Protein AF-A0A9X3ND33-F1 (afdb_monomer_lite)

Sequence (139 aa):
MLARILVAVLALAGAGFLVVQERGARAADRITGAALADPNPQRLADAQADLATATKWNPDTTPALDLAIAEARAGRFEQAGARIVTVTEQEPENARAFQLLCSVAKRYDSDLAATACARVRVLAPPVGSLKRSSGRSTK

Secondary structure (DSSP, 8-state):
-HHHHHHHHHHHHHHHHHHHHHHHHHHHHHHHHHHHSPP-HHHHHHHHHHHHHHHTT----HHHHHHHHHHHHTT-HHHHHHHHHHHHHH-TT-HHHHHHHHHHHTTT-HHHHHHHHHHHHHHS--TT-S---S-----

pLDDT: mean 90.87, std 12.57, range [49.22, 98.56]

Organism: NCBI:txid1404360

InterPro domains:
  IPR011990 Tetratricopeptide-like helical domain superfamily [SSF48452] (32-109)

Structure (mmCIF, N/CA/C/O backbone):
data_AF-A0A9X3ND33-F1
#
_entry.id   AF-A0A9X3ND33-F1
#
loop_
_atom_site.group_PDB
_atom_site.id
_atom_site.type_symbol
_atom_site.label_atom_id
_atom_site.label_alt_id
_atom_site.label_comp_id
_atom_site.label_asym_id
_atom_site.label_entity_id
_atom_site.label_seq_id
_atom_site.pdbx_PDB_ins_code
_atom_site.Cartn_x
_atom_site.Cartn_y
_atom_site.Cartn_z
_atom_site.occupancy
_atom_site.B_iso_or_equiv
_atom_site.auth_seq_id
_atom_site.auth_comp_id
_atom_site.auth_asym_id
_atom_site.auth_atom_id
_atom_site.pdbx_PDB_model_num
ATOM 1 N N . MET A 1 1 ? 23.099 -9.688 -42.159 1.00 75.62 1 MET A N 1
ATOM 2 C CA . MET A 1 1 ? 22.853 -8.371 -41.522 1.00 75.62 1 MET A CA 1
ATOM 3 C C . MET A 1 1 ? 21.575 -8.335 -40.690 1.00 75.62 1 MET A C 1
ATOM 5 O O . MET A 1 1 ? 21.648 -7.859 -39.567 1.00 75.62 1 MET A O 1
ATOM 9 N N . LEU A 1 2 ? 20.453 -8.880 -41.179 1.00 87.25 2 LEU A N 1
ATOM 10 C CA . LEU A 1 2 ? 19.153 -8.857 -40.487 1.00 87.25 2 LEU A CA 1
ATOM 11 C C . LEU A 1 2 ? 19.206 -9.342 -39.022 1.00 87.25 2 LEU A C 1
ATOM 13 O O . LEU A 1 2 ? 18.707 -8.666 -38.132 1.00 87.25 2 LEU A O 1
ATOM 17 N N . ALA A 1 3 ? 19.898 -10.456 -38.760 1.00 88.50 3 ALA A N 1
ATOM 18 C CA . ALA A 1 3 ? 20.054 -11.000 -37.408 1.00 88.50 3 ALA A CA 1
ATOM 19 C C . ALA A 1 3 ? 20.766 -10.036 -36.439 1.00 88.50 3 ALA A C 1
ATOM 21 O O . ALA A 1 3 ? 20.389 -9.944 -35.278 1.00 88.50 3 ALA A O 1
ATOM 22 N N . ARG A 1 4 ? 21.761 -9.270 -36.910 1.00 89.44 4 ARG A N 1
ATOM 23 C CA . ARG A 1 4 ? 22.480 -8.294 -36.070 1.00 89.44 4 ARG A CA 1
ATOM 24 C C . ARG A 1 4 ? 21.597 -7.098 -35.716 1.00 89.44 4 ARG A C 1
ATOM 26 O O . ARG A 1 4 ? 21.646 -6.628 -34.587 1.00 89.44 4 ARG A O 1
ATOM 33 N N . ILE A 1 5 ? 20.778 -6.643 -36.665 1.00 93.12 5 ILE A N 1
ATOM 34 C CA . ILE A 1 5 ? 19.802 -5.568 -36.440 1.00 93.12 5 ILE A CA 1
ATOM 35 C C . ILE A 1 5 ? 18.746 -6.027 -35.428 1.00 93.12 5 ILE A C 1
ATOM 37 O O . ILE A 1 5 ? 18.466 -5.310 -34.476 1.00 93.12 5 ILE A O 1
ATOM 41 N N . LEU A 1 6 ? 18.228 -7.250 -35.578 1.00 94.06 6 LEU A N 1
ATOM 42 C CA . LEU A 1 6 ? 17.289 -7.853 -34.626 1.00 94.06 6 LEU A CA 1
ATOM 43 C C . LEU A 1 6 ? 17.864 -7.925 -33.208 1.00 94.06 6 LEU A C 1
ATOM 45 O O . LEU A 1 6 ? 17.206 -7.505 -32.261 1.00 94.06 6 LEU A O 1
ATOM 49 N N . VAL A 1 7 ? 19.107 -8.392 -33.066 1.00 94.00 7 VAL A N 1
ATOM 50 C CA . VAL A 1 7 ? 19.792 -8.435 -31.765 1.00 94.00 7 VAL A CA 1
ATOM 51 C C . VAL A 1 7 ? 19.945 -7.033 -31.171 1.00 94.00 7 VAL A C 1
ATOM 53 O O . VAL A 1 7 ? 19.669 -6.847 -29.990 1.00 94.00 7 VAL A O 1
ATOM 56 N N . ALA A 1 8 ? 20.325 -6.034 -31.973 1.00 93.50 8 ALA A N 1
ATOM 57 C CA . ALA A 1 8 ? 20.463 -4.657 -31.498 1.00 93.50 8 ALA A CA 1
ATOM 58 C C . ALA A 1 8 ? 19.124 -4.064 -31.021 1.00 93.50 8 ALA A C 1
ATOM 60 O O . ALA A 1 8 ? 19.069 -3.438 -29.964 1.00 93.50 8 ALA A O 1
ATOM 61 N N . VAL A 1 9 ? 18.035 -4.300 -31.757 1.00 94.88 9 VAL A N 1
ATOM 62 C CA . VAL A 1 9 ? 16.691 -3.838 -31.374 1.00 94.88 9 VAL A CA 1
ATOM 63 C C . VAL A 1 9 ? 16.229 -4.505 -30.078 1.00 94.88 9 VAL A C 1
ATOM 65 O O . VAL A 1 9 ? 15.750 -3.817 -29.180 1.00 94.88 9 VAL A O 1
ATOM 68 N N . LEU A 1 10 ? 16.418 -5.821 -29.942 1.00 94.81 10 LEU A N 1
ATOM 69 C CA . LEU A 1 10 ? 16.069 -6.545 -28.717 1.00 94.81 10 LEU A CA 1
ATOM 70 C C . LEU A 1 10 ? 16.889 -6.070 -27.514 1.00 94.81 10 LEU A C 1
ATOM 72 O O . LEU A 1 10 ? 16.337 -5.915 -26.427 1.00 94.81 10 LEU A O 1
ATOM 76 N N . ALA A 1 11 ? 18.179 -5.784 -27.703 1.00 93.75 11 ALA A N 1
ATOM 77 C CA . ALA A 1 11 ? 19.031 -5.252 -26.643 1.00 93.75 11 ALA A CA 1
ATOM 78 C C . ALA A 1 11 ? 18.558 -3.868 -26.167 1.00 93.75 11 ALA A C 1
ATOM 80 O O . ALA A 1 11 ? 18.461 -3.635 -24.963 1.00 93.75 11 ALA A O 1
ATOM 81 N N . LEU A 1 12 ? 18.205 -2.967 -27.091 1.00 93.81 12 LEU A N 1
ATOM 82 C CA . LEU A 1 12 ? 17.667 -1.646 -26.749 1.00 93.81 12 LEU A CA 1
ATOM 83 C C . LEU A 1 12 ? 16.301 -1.741 -26.061 1.00 93.81 12 LEU A C 1
ATOM 85 O O . LEU A 1 12 ? 16.065 -1.044 -25.075 1.00 93.81 12 LEU A O 1
ATOM 89 N N . ALA A 1 13 ? 15.421 -2.624 -26.538 1.00 92.62 13 ALA A N 1
ATOM 90 C CA . ALA A 1 13 ? 14.132 -2.876 -25.902 1.00 92.62 13 ALA A CA 1
ATOM 91 C C . ALA A 1 13 ? 14.308 -3.427 -24.477 1.00 92.62 13 ALA A C 1
ATOM 93 O O . ALA A 1 13 ? 13.666 -2.943 -23.546 1.00 92.62 13 ALA A O 1
ATOM 94 N N . GLY A 1 14 ? 15.228 -4.379 -24.289 1.00 91.88 14 GLY A N 1
ATOM 95 C CA . GLY A 1 14 ? 15.577 -4.927 -22.979 1.00 91.88 14 GLY A CA 1
ATOM 96 C C . GLY A 1 14 ? 16.144 -3.870 -22.030 1.00 91.88 14 GLY A C 1
ATOM 97 O O . GLY A 1 14 ? 15.704 -3.774 -20.887 1.00 91.88 14 GLY A O 1
ATOM 98 N N . ALA A 1 15 ? 17.055 -3.017 -22.506 1.00 91.75 15 ALA A N 1
ATOM 99 C CA . ALA A 1 15 ? 17.587 -1.909 -21.716 1.00 91.75 15 ALA A CA 1
ATOM 100 C C . ALA A 1 15 ? 16.485 -0.914 -21.315 1.00 91.75 15 ALA A C 1
ATOM 102 O O . ALA A 1 15 ? 16.388 -0.538 -20.149 1.00 91.75 15 ALA A O 1
ATOM 103 N N . GLY A 1 16 ? 15.608 -0.536 -22.252 1.00 90.25 16 GLY A N 1
ATOM 104 C CA . GLY A 1 16 ? 14.464 0.333 -21.970 1.00 90.25 16 GLY A CA 1
ATOM 105 C C . GLY A 1 16 ? 13.517 -0.262 -20.925 1.00 90.25 16 GLY A C 1
ATOM 106 O O . GLY A 1 16 ? 13.091 0.438 -20.006 1.00 90.25 16 GLY A O 1
ATOM 107 N N . PHE A 1 17 ? 13.244 -1.565 -21.014 1.00 89.12 17 PHE A N 1
ATOM 108 C CA . PHE A 1 17 ? 12.440 -2.286 -20.030 1.00 89.12 17 PHE A CA 1
ATOM 109 C C . PHE A 1 17 ? 13.082 -2.278 -18.634 1.00 89.12 17 PHE A C 1
ATOM 111 O O . PHE A 1 17 ? 12.398 -1.999 -17.650 1.00 89.12 17 PHE A O 1
ATOM 118 N N . LEU A 1 18 ? 14.397 -2.502 -18.541 1.00 89.38 18 LEU A N 1
ATOM 119 C CA . LEU A 1 18 ? 15.126 -2.464 -17.268 1.00 89.38 18 LEU A CA 1
ATOM 120 C C . LEU A 1 18 ? 15.081 -1.082 -16.607 1.00 89.38 18 LEU A C 1
ATOM 122 O O . LEU A 1 18 ? 14.865 -1.000 -15.402 1.00 89.38 18 LEU A O 1
ATOM 126 N N . VAL A 1 19 ? 15.203 0.004 -17.377 1.00 90.94 19 VAL A N 1
ATOM 127 C CA . VAL A 1 19 ? 15.076 1.367 -16.827 1.00 90.94 19 VAL A CA 1
ATOM 128 C C . VAL A 1 19 ? 13.685 1.600 -16.231 1.00 90.94 19 VAL A C 1
ATOM 130 O O . VAL A 1 19 ? 13.548 2.243 -15.189 1.00 90.94 19 VAL A O 1
ATOM 133 N N . VAL A 1 20 ? 12.634 1.087 -16.872 1.00 89.00 20 VAL A N 1
ATOM 134 C CA . VAL A 1 20 ? 11.263 1.206 -16.357 1.00 89.00 20 VAL A CA 1
ATOM 135 C C . VAL A 1 20 ? 11.084 0.394 -15.072 1.00 89.00 20 VAL A C 1
ATOM 137 O O . VAL A 1 20 ? 10.538 0.923 -14.105 1.00 89.00 20 VAL A O 1
ATOM 140 N N . GLN A 1 21 ? 11.588 -0.842 -15.036 1.00 90.19 21 GLN A N 1
ATOM 141 C CA . GLN A 1 21 ? 11.576 -1.703 -13.847 1.00 90.19 21 GLN A CA 1
ATOM 142 C C . GLN A 1 21 ? 12.310 -1.053 -12.668 1.00 90.19 21 GLN A C 1
ATOM 144 O O . GLN A 1 21 ? 11.777 -0.980 -11.566 1.00 90.19 21 GLN A O 1
ATOM 149 N N . GLU A 1 22 ? 13.502 -0.504 -12.905 1.00 92.25 22 GLU A N 1
ATOM 150 C CA . GLU A 1 22 ? 14.297 0.170 -11.876 1.00 92.25 22 GLU A CA 1
ATOM 151 C C . GLU A 1 22 ? 13.572 1.401 -11.311 1.00 92.25 22 GLU A C 1
ATOM 153 O O . GLU A 1 22 ? 13.587 1.646 -10.103 1.00 92.25 22 GLU A O 1
ATOM 158 N N . ARG A 1 23 ? 12.895 2.177 -12.167 1.00 91.50 23 ARG A N 1
ATOM 159 C CA . ARG A 1 23 ? 12.066 3.305 -11.718 1.00 91.50 23 ARG A CA 1
ATOM 160 C C . ARG A 1 23 ? 10.881 2.845 -10.876 1.00 91.50 23 ARG A C 1
ATOM 162 O O . ARG A 1 23 ? 10.606 3.484 -9.863 1.00 91.50 23 ARG A O 1
ATOM 169 N N . GLY A 1 24 ? 10.216 1.762 -11.275 1.00 92.50 24 GLY A N 1
ATOM 170 C CA . GLY A 1 24 ? 9.128 1.149 -10.511 1.00 92.50 24 GLY A CA 1
ATOM 171 C C . GLY A 1 24 ? 9.592 0.669 -9.136 1.00 92.50 24 GLY A C 1
ATOM 172 O O . GLY A 1 24 ? 8.989 1.033 -8.131 1.00 92.50 24 GLY A O 1
ATOM 173 N N . ALA A 1 25 ? 10.717 -0.047 -9.077 1.00 92.06 25 ALA A N 1
ATOM 174 C CA . ALA A 1 25 ? 11.308 -0.528 -7.828 1.00 92.06 25 ALA A CA 1
ATOM 175 C C . ALA A 1 25 ? 11.684 0.628 -6.888 1.00 92.06 25 ALA A C 1
ATOM 177 O O . ALA A 1 25 ? 11.283 0.642 -5.730 1.00 92.06 25 ALA A O 1
ATOM 178 N N . ARG A 1 26 ? 12.349 1.670 -7.403 1.00 93.94 26 ARG A N 1
ATOM 179 C CA . ARG A 1 26 ? 12.674 2.863 -6.603 1.00 93.94 26 ARG A CA 1
ATOM 180 C C . ARG A 1 26 ? 11.436 3.603 -6.099 1.00 93.94 26 ARG A C 1
ATOM 182 O O . ARG A 1 26 ? 11.489 4.211 -5.034 1.00 93.94 26 ARG A O 1
ATOM 189 N N . ALA A 1 27 ? 10.362 3.633 -6.887 1.00 95.56 27 ALA A N 1
ATOM 190 C CA . ALA A 1 27 ? 9.093 4.221 -6.468 1.00 95.56 27 ALA A CA 1
ATOM 191 C C . ALA A 1 27 ? 8.467 3.400 -5.329 1.00 95.56 27 ALA A C 1
ATOM 193 O O . ALA A 1 27 ? 8.071 3.976 -4.318 1.00 95.56 27 ALA A O 1
ATOM 194 N N . ALA A 1 28 ? 8.469 2.068 -5.439 1.00 94.69 28 ALA A N 1
ATOM 195 C CA . ALA A 1 28 ? 8.034 1.177 -4.366 1.00 94.69 28 ALA A CA 1
ATOM 196 C C . ALA A 1 28 ? 8.861 1.379 -3.081 1.00 94.69 28 ALA A C 1
ATOM 198 O O . ALA A 1 28 ? 8.278 1.591 -2.022 1.00 94.69 28 ALA A O 1
ATOM 199 N N . ASP A 1 29 ? 10.193 1.452 -3.178 1.00 95.44 29 ASP A N 1
ATOM 200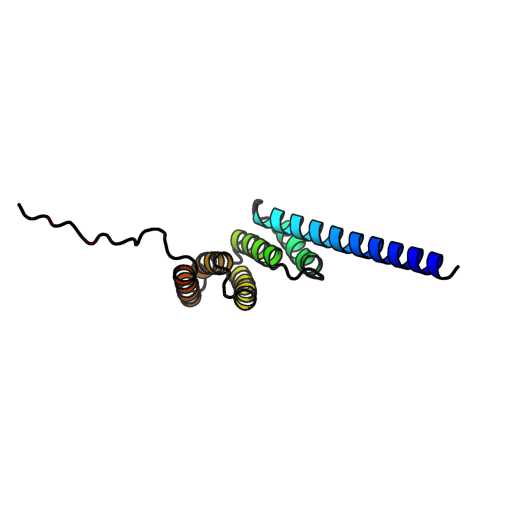 C CA . ASP A 1 29 ? 11.073 1.684 -2.022 1.00 95.44 29 ASP A CA 1
ATOM 201 C C . ASP A 1 29 ? 10.752 2.995 -1.288 1.00 95.44 29 ASP A C 1
ATOM 203 O O . ASP A 1 29 ? 10.768 3.051 -0.055 1.00 95.44 29 ASP A O 1
ATOM 207 N N . ARG A 1 30 ? 10.434 4.070 -2.026 1.00 95.88 30 ARG A N 1
ATOM 208 C CA . ARG A 1 30 ? 10.032 5.353 -1.423 1.00 95.88 30 ARG A CA 1
ATOM 209 C C . ARG A 1 30 ? 8.689 5.252 -0.706 1.00 95.88 30 ARG A C 1
ATOM 211 O O . ARG A 1 30 ? 8.544 5.820 0.378 1.00 95.88 30 ARG A O 1
ATOM 218 N N . ILE A 1 31 ? 7.739 4.502 -1.264 1.00 96.81 31 ILE A N 1
ATOM 219 C CA . ILE A 1 31 ? 6.440 4.242 -0.632 1.00 96.81 31 ILE A CA 1
ATOM 220 C C . ILE A 1 31 ? 6.620 3.428 0.655 1.00 96.81 31 ILE A C 1
ATOM 222 O O . ILE A 1 31 ? 6.119 3.830 1.708 1.00 96.81 31 ILE A O 1
ATOM 226 N N . THR A 1 32 ? 7.397 2.346 0.616 1.00 96.81 32 THR A N 1
ATOM 227 C CA . THR A 1 32 ? 7.723 1.550 1.806 1.00 96.81 32 THR A CA 1
ATOM 228 C C . THR A 1 32 ? 8.450 2.403 2.850 1.00 96.81 32 THR A C 1
ATOM 230 O O . THR A 1 32 ? 8.111 2.373 4.034 1.00 96.81 32 THR A O 1
ATOM 233 N N . GLY A 1 33 ? 9.387 3.258 2.430 1.00 94.88 33 GLY A N 1
ATOM 234 C CA . GLY A 1 33 ? 10.041 4.228 3.309 1.00 94.88 33 GLY A CA 1
ATOM 235 C C . GLY A 1 33 ? 9.053 5.184 3.990 1.00 94.88 33 GLY A C 1
ATOM 236 O O . GLY A 1 33 ? 9.193 5.469 5.182 1.00 94.88 33 GLY A O 1
ATOM 237 N N . ALA A 1 34 ? 8.019 5.643 3.279 1.00 95.69 34 ALA A N 1
ATOM 238 C CA . ALA A 1 34 ? 6.960 6.474 3.849 1.00 95.69 34 ALA A CA 1
ATOM 239 C C . ALA A 1 34 ? 6.093 5.729 4.874 1.00 95.69 34 ALA A C 1
ATOM 241 O O . ALA A 1 34 ? 5.687 6.330 5.869 1.00 95.69 34 ALA A O 1
ATOM 242 N N . ALA A 1 35 ? 5.851 4.433 4.668 1.00 95.38 35 AL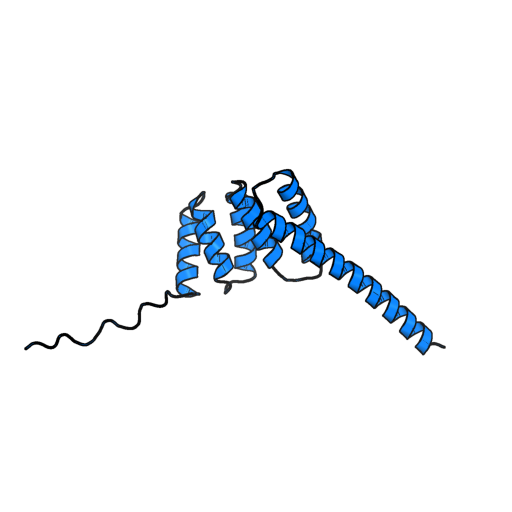A A N 1
ATOM 243 C CA . ALA A 1 35 ? 5.105 3.587 5.597 1.00 95.38 35 ALA A CA 1
ATOM 244 C C . ALA A 1 35 ? 5.853 3.350 6.919 1.00 95.38 35 ALA A C 1
ATOM 246 O O . ALA A 1 35 ? 5.232 3.249 7.982 1.00 95.38 35 ALA A O 1
ATOM 247 N N . LEU A 1 36 ? 7.186 3.255 6.859 1.00 94.62 36 LEU A N 1
ATOM 248 C CA . LEU A 1 36 ? 8.042 2.916 7.998 1.00 94.62 36 LEU A CA 1
ATOM 249 C C . LEU A 1 36 ? 8.494 4.141 8.806 1.00 94.62 36 LEU A C 1
ATOM 251 O O . LEU A 1 36 ? 8.574 4.057 10.034 1.00 94.62 36 LEU A O 1
ATOM 255 N N . ALA A 1 37 ? 8.741 5.274 8.150 1.00 93.50 37 ALA A N 1
ATOM 256 C CA . ALA A 1 37 ? 9.208 6.499 8.794 1.00 93.50 37 ALA A CA 1
ATOM 257 C C . ALA A 1 37 ? 8.103 7.252 9.564 1.00 93.50 37 ALA A C 1
ATOM 259 O O . ALA A 1 37 ? 6.915 6.934 9.477 1.00 93.50 37 ALA A O 1
ATOM 260 N N . ASP A 1 38 ? 8.495 8.285 10.314 1.00 93.50 38 ASP A N 1
ATOM 261 C CA . ASP A 1 38 ? 7.543 9.168 10.991 1.00 93.50 38 ASP A CA 1
ATOM 262 C C . ASP A 1 38 ? 6.649 9.915 9.992 1.00 93.50 38 ASP A C 1
ATOM 264 O O . ASP A 1 38 ? 7.140 10.314 8.926 1.00 93.50 38 ASP A O 1
ATOM 268 N N . PRO A 1 39 ? 5.361 10.149 10.317 1.00 93.19 39 PRO A N 1
ATOM 269 C CA . PRO A 1 39 ? 4.431 10.823 9.419 1.00 93.19 39 PRO A CA 1
ATOM 270 C C . PRO A 1 39 ? 4.963 12.180 8.955 1.00 93.19 39 PRO A C 1
ATOM 272 O O . PRO A 1 39 ? 5.251 13.066 9.756 1.00 93.19 39 PRO A O 1
ATOM 275 N N . ASN A 1 40 ? 5.075 12.349 7.640 1.00 95.19 40 ASN A N 1
ATOM 276 C CA . ASN A 1 40 ? 5.488 13.598 7.017 1.00 95.19 40 ASN A CA 1
ATOM 277 C C . ASN A 1 40 ? 4.568 13.879 5.814 1.00 95.19 40 ASN A C 1
ATOM 279 O O . ASN A 1 40 ? 4.503 13.036 4.915 1.00 95.19 40 ASN A O 1
ATOM 283 N N . PRO A 1 41 ? 3.875 15.035 5.766 1.00 94.31 41 PRO A N 1
ATOM 284 C CA . PRO A 1 41 ? 2.947 15.358 4.682 1.00 94.31 41 PRO A CA 1
ATOM 285 C C . PRO A 1 41 ? 3.584 15.363 3.292 1.00 94.31 41 PRO A C 1
ATOM 287 O O . PRO A 1 41 ? 2.962 14.885 2.347 1.00 94.31 41 PRO A O 1
ATOM 290 N N . GLN A 1 42 ? 4.820 15.859 3.172 1.00 95.69 42 GLN A N 1
ATOM 291 C CA . GLN A 1 42 ? 5.538 15.893 1.900 1.00 95.69 42 GLN A CA 1
ATOM 292 C C . GLN A 1 42 ? 5.878 14.477 1.442 1.00 95.69 42 GLN A C 1
ATOM 294 O O . GLN A 1 42 ? 5.552 14.099 0.324 1.00 95.69 42 GLN A O 1
ATOM 299 N N . ARG A 1 43 ? 6.438 13.655 2.337 1.00 95.81 43 ARG A N 1
ATOM 300 C CA . ARG A 1 43 ? 6.784 12.265 2.009 1.00 95.81 43 ARG A CA 1
ATOM 301 C C . ARG A 1 43 ? 5.553 11.447 1.618 1.00 95.81 43 ARG A C 1
ATOM 303 O O . ARG A 1 43 ? 5.633 10.596 0.741 1.00 95.81 43 ARG A O 1
ATOM 310 N N . LEU A 1 44 ? 4.418 11.706 2.267 1.00 96.44 44 LEU A N 1
ATOM 311 C CA . LEU A 1 44 ? 3.155 11.073 1.910 1.00 96.44 44 LEU A CA 1
ATOM 312 C C . LEU A 1 44 ? 2.683 11.505 0.515 1.00 96.44 44 LEU A C 1
ATOM 314 O O . LEU A 1 44 ? 2.266 10.654 -0.263 1.00 96.44 44 LEU A O 1
ATOM 318 N N . ALA A 1 45 ? 2.768 12.795 0.183 1.00 96.31 45 ALA A N 1
ATOM 319 C CA . ALA A 1 45 ? 2.421 13.291 -1.149 1.00 96.31 45 ALA A CA 1
ATOM 320 C C . ALA A 1 45 ? 3.331 12.696 -2.239 1.00 96.31 45 ALA A C 1
ATOM 322 O O . ALA A 1 45 ? 2.835 12.254 -3.276 1.00 96.31 45 ALA A O 1
ATOM 323 N N . ASP A 1 46 ? 4.637 12.608 -1.975 1.00 96.12 46 ASP A N 1
ATOM 324 C CA . ASP A 1 46 ? 5.604 11.988 -2.885 1.00 96.12 46 ASP A CA 1
ATOM 325 C C . ASP A 1 46 ? 5.268 10.500 -3.106 1.00 96.12 46 ASP A C 1
ATOM 327 O O . ASP A 1 46 ? 5.170 10.042 -4.244 1.00 96.12 46 ASP A O 1
ATOM 331 N N . ALA A 1 47 ? 4.978 9.759 -2.029 1.00 96.56 47 ALA A N 1
ATOM 332 C CA . ALA A 1 47 ? 4.562 8.357 -2.103 1.00 96.56 47 ALA A CA 1
ATOM 333 C C . ALA A 1 47 ? 3.242 8.163 -2.878 1.00 96.56 47 ALA A C 1
ATOM 335 O O . ALA A 1 47 ? 3.090 7.193 -3.621 1.00 96.56 47 ALA A O 1
ATOM 336 N N . GLN A 1 48 ? 2.288 9.093 -2.751 1.00 96.19 48 GLN A N 1
ATOM 337 C CA . GLN A 1 48 ? 1.043 9.070 -3.527 1.00 96.19 48 GLN A CA 1
ATOM 338 C C . GLN A 1 48 ? 1.305 9.242 -5.030 1.00 96.19 48 GLN A C 1
ATOM 340 O O . GLN A 1 48 ? 0.706 8.528 -5.836 1.00 96.19 48 GLN A O 1
ATOM 345 N N . ALA A 1 49 ? 2.212 10.145 -5.411 1.00 95.81 49 ALA A N 1
ATOM 346 C CA . ALA A 1 49 ? 2.604 10.343 -6.807 1.00 95.81 49 ALA A CA 1
ATOM 347 C C . ALA A 1 49 ? 3.366 9.131 -7.379 1.00 95.81 49 ALA A C 1
ATOM 349 O O . ALA A 1 49 ? 3.222 8.792 -8.557 1.00 95.81 49 ALA A O 1
ATOM 350 N N . ASP A 1 50 ? 4.142 8.449 -6.537 1.00 96.12 50 ASP A N 1
ATOM 351 C CA . ASP A 1 50 ? 4.953 7.295 -6.917 1.00 96.12 50 ASP A CA 1
ATOM 352 C C . ASP A 1 50 ? 4.143 6.023 -7.192 1.00 96.12 50 ASP A C 1
ATOM 354 O O . ASP A 1 50 ? 4.604 5.165 -7.951 1.00 96.12 50 ASP A O 1
ATOM 358 N N . LEU A 1 51 ? 2.925 5.901 -6.649 1.00 94.88 51 LEU A N 1
ATOM 359 C CA . LEU A 1 51 ? 2.134 4.672 -6.761 1.00 94.88 51 LEU A CA 1
ATOM 360 C C . LEU A 1 51 ? 1.892 4.259 -8.217 1.00 94.88 51 LEU A C 1
ATOM 362 O O . LEU A 1 51 ? 2.088 3.097 -8.563 1.00 94.88 51 LEU A O 1
ATOM 366 N N . ALA A 1 52 ? 1.525 5.206 -9.085 1.00 92.69 52 ALA A N 1
ATOM 367 C CA . ALA A 1 52 ? 1.287 4.919 -10.500 1.00 92.69 52 ALA A CA 1
ATOM 368 C C . ALA A 1 52 ? 2.553 4.422 -11.214 1.00 92.69 52 ALA A C 1
ATOM 370 O O . ALA A 1 52 ? 2.469 3.631 -12.150 1.00 92.69 52 ALA A O 1
ATOM 371 N N . THR A 1 53 ? 3.732 4.869 -10.774 1.00 93.38 53 THR A N 1
ATOM 372 C CA . THR A 1 53 ? 5.016 4.401 -11.311 1.00 93.38 53 THR A CA 1
ATOM 373 C C . THR A 1 53 ? 5.344 3.002 -10.796 1.00 93.38 53 THR A C 1
ATOM 375 O O . THR A 1 53 ? 5.806 2.170 -11.576 1.00 93.38 53 THR A O 1
ATOM 378 N N . ALA A 1 54 ? 5.074 2.731 -9.517 1.00 92.62 54 ALA A N 1
ATOM 379 C CA . ALA A 1 54 ? 5.327 1.438 -8.889 1.00 92.62 54 ALA A CA 1
ATOM 380 C C . ALA A 1 54 ? 4.463 0.307 -9.482 1.00 92.62 54 ALA A C 1
ATOM 382 O O . ALA A 1 54 ? 4.952 -0.809 -9.636 1.00 92.62 54 ALA A O 1
ATOM 383 N N . THR A 1 55 ? 3.214 0.592 -9.869 1.00 91.12 55 THR A N 1
ATOM 384 C CA . THR A 1 55 ? 2.252 -0.431 -10.327 1.00 91.12 55 THR A CA 1
ATOM 385 C C . THR A 1 55 ? 2.091 -0.525 -11.846 1.00 91.12 55 THR A C 1
ATOM 387 O O . THR A 1 55 ? 1.470 -1.461 -12.342 1.00 91.12 55 THR A O 1
ATOM 390 N N . LYS A 1 56 ? 2.670 0.401 -12.629 1.00 88.06 56 LYS A N 1
ATOM 391 C CA . LYS A 1 56 ? 2.433 0.514 -14.085 1.00 88.06 56 LYS A CA 1
ATOM 392 C C . LYS A 1 56 ? 2.589 -0.797 -14.866 1.00 88.06 56 LYS A C 1
ATOM 394 O O . LYS A 1 56 ? 1.854 -1.034 -15.820 1.00 88.06 56 LYS A O 1
ATOM 399 N N . TRP A 1 57 ? 3.577 -1.605 -14.494 1.00 84.62 57 TRP A N 1
ATOM 400 C CA . TRP A 1 57 ? 3.909 -2.874 -15.152 1.00 84.62 57 TRP A CA 1
ATOM 401 C C . TRP A 1 57 ? 4.079 -4.019 -14.150 1.00 84.62 57 TRP A C 1
ATOM 403 O O . TRP A 1 57 ? 4.627 -5.062 -14.498 1.00 84.62 57 TRP A O 1
ATOM 413 N N . ASN A 1 58 ? 3.643 -3.807 -12.908 1.00 80.88 58 ASN A N 1
ATOM 414 C CA . ASN A 1 58 ? 3.763 -4.768 -11.827 1.00 80.88 58 ASN A CA 1
ATOM 415 C C . ASN A 1 58 ? 2.392 -4.917 -11.149 1.00 80.88 58 ASN A C 1
ATOM 417 O O . ASN A 1 58 ? 1.906 -3.938 -10.584 1.00 80.88 58 ASN A O 1
ATOM 421 N N . PRO A 1 59 ? 1.765 -6.105 -11.199 1.00 83.81 59 PRO A N 1
ATOM 422 C CA . PRO A 1 59 ? 0.484 -6.351 -10.541 1.00 83.81 59 PRO A CA 1
ATOM 423 C C . PRO A 1 59 ? 0.586 -6.472 -9.008 1.00 83.81 59 PRO A C 1
ATOM 425 O O . PRO A 1 59 ? -0.414 -6.773 -8.368 1.00 83.81 59 PRO A O 1
ATOM 428 N N . ASP A 1 60 ? 1.764 -6.265 -8.412 1.00 90.31 60 ASP A N 1
ATOM 429 C CA . ASP A 1 60 ? 1.965 -6.279 -6.961 1.00 90.31 60 ASP A CA 1
ATOM 430 C C . ASP A 1 60 ? 1.157 -5.180 -6.246 1.00 90.31 60 ASP A C 1
ATOM 432 O O . ASP A 1 60 ? 1.263 -3.987 -6.550 1.00 90.31 60 ASP A O 1
ATOM 436 N N . THR A 1 61 ? 0.371 -5.586 -5.250 1.00 94.94 61 THR A N 1
ATOM 437 C CA . THR A 1 61 ? -0.455 -4.698 -4.423 1.00 94.94 61 THR A CA 1
ATOM 438 C C . THR A 1 61 ? 0.280 -4.163 -3.192 1.00 94.94 61 THR A C 1
ATOM 440 O O . THR A 1 61 ? -0.229 -3.270 -2.507 1.00 94.94 61 THR A O 1
ATOM 443 N N . THR A 1 62 ? 1.498 -4.641 -2.914 1.00 95.69 62 THR A N 1
ATOM 444 C CA . THR A 1 62 ? 2.303 -4.229 -1.754 1.00 95.69 62 THR A CA 1
ATOM 445 C C . THR A 1 62 ? 2.497 -2.711 -1.671 1.00 95.69 62 THR A C 1
ATOM 447 O O . THR A 1 62 ? 2.228 -2.161 -0.599 1.00 95.69 62 THR A O 1
ATOM 450 N N . PRO A 1 63 ? 2.835 -1.983 -2.759 1.00 97.00 63 PRO A N 1
ATOM 451 C CA . PRO A 1 63 ? 2.932 -0.524 -2.708 1.00 97.00 63 PRO A CA 1
ATOM 452 C C . PRO A 1 63 ? 1.613 0.160 -2.313 1.00 97.00 63 PRO A C 1
ATOM 454 O O . PRO A 1 63 ? 1.620 1.183 -1.632 1.00 97.00 63 PRO A O 1
ATOM 457 N N . ALA A 1 64 ? 0.460 -0.403 -2.689 1.00 97.31 64 ALA A N 1
ATOM 458 C CA . ALA A 1 64 ? -0.834 0.138 -2.282 1.00 97.31 64 ALA A CA 1
ATOM 459 C C . ALA A 1 64 ? -1.088 -0.073 -0.780 1.00 97.31 64 ALA A C 1
ATOM 461 O O . ALA A 1 64 ? -1.567 0.843 -0.110 1.00 97.31 64 ALA A O 1
ATOM 462 N N . LEU A 1 65 ? -0.728 -1.238 -0.231 1.00 98.00 65 LEU A N 1
ATOM 463 C CA . LEU A 1 65 ? -0.828 -1.496 1.210 1.00 98.00 65 LEU A CA 1
ATOM 464 C C . LEU A 1 65 ? 0.129 -0.615 2.022 1.00 98.00 65 LEU A C 1
ATOM 466 O O . LEU A 1 65 ? -0.276 -0.062 3.043 1.00 98.00 65 LEU A O 1
ATOM 470 N N . ASP A 1 66 ? 1.370 -0.441 1.571 1.00 98.19 66 ASP A N 1
ATOM 471 C CA . ASP A 1 66 ? 2.354 0.400 2.258 1.00 98.19 66 ASP A CA 1
ATOM 472 C C . ASP A 1 66 ? 1.934 1.876 2.245 1.00 98.19 66 ASP A C 1
ATOM 474 O O . ASP A 1 66 ? 1.991 2.554 3.276 1.00 98.19 66 ASP A O 1
ATOM 478 N N . LEU A 1 67 ? 1.404 2.368 1.121 1.00 98.19 67 LEU A N 1
ATOM 479 C CA . LEU A 1 67 ? 0.835 3.710 1.068 1.00 98.19 67 LEU A CA 1
ATOM 480 C C . LEU A 1 67 ? -0.360 3.860 2.021 1.00 98.19 67 LEU A C 1
ATOM 482 O O . LEU A 1 67 ? -0.448 4.864 2.724 1.00 98.19 67 LEU A O 1
ATOM 486 N N . ALA A 1 68 ? -1.242 2.860 2.111 1.00 98.12 68 ALA A N 1
ATOM 487 C CA . ALA A 1 68 ? -2.349 2.891 3.065 1.00 98.12 68 ALA A CA 1
ATOM 488 C C . ALA A 1 68 ? -1.857 2.937 4.522 1.00 98.12 68 ALA A C 1
ATOM 490 O O . ALA A 1 68 ? -2.437 3.635 5.355 1.00 98.12 68 ALA A O 1
ATOM 491 N N . ILE A 1 69 ? -0.763 2.239 4.845 1.00 98.06 69 ILE A N 1
ATOM 492 C CA . ILE A 1 69 ? -0.123 2.325 6.164 1.00 98.06 69 ILE A CA 1
ATOM 493 C C . ILE A 1 69 ? 0.369 3.755 6.421 1.00 98.06 69 ILE A C 1
ATOM 495 O O . ILE A 1 69 ? 0.099 4.304 7.491 1.00 98.06 69 ILE A O 1
ATOM 499 N N . ALA A 1 70 ? 1.042 4.383 5.453 1.00 97.88 70 ALA A N 1
ATOM 500 C CA . ALA A 1 70 ? 1.491 5.770 5.573 1.00 97.88 70 ALA A CA 1
ATOM 501 C C . ALA A 1 70 ? 0.309 6.746 5.763 1.00 97.88 70 ALA A C 1
ATOM 503 O O . ALA A 1 70 ? 0.356 7.618 6.634 1.00 97.88 70 ALA A O 1
ATOM 504 N N . GLU A 1 71 ? -0.779 6.565 5.009 1.00 98.19 71 GLU A N 1
ATOM 505 C CA . GLU A 1 71 ? -2.022 7.342 5.125 1.00 98.19 71 GLU A CA 1
ATOM 506 C C . GLU A 1 71 ? -2.654 7.185 6.519 1.00 98.19 71 GLU A C 1
ATOM 508 O O . GLU A 1 71 ? -2.971 8.183 7.171 1.00 98.19 71 GLU A O 1
ATOM 513 N N . ALA A 1 72 ? -2.762 5.954 7.028 1.00 97.88 72 ALA A N 1
ATOM 514 C CA . ALA A 1 72 ? -3.301 5.676 8.357 1.00 97.88 72 ALA A CA 1
ATOM 515 C C . ALA A 1 72 ? -2.433 6.282 9.471 1.00 97.88 72 ALA A C 1
ATOM 517 O O . ALA A 1 72 ? -2.961 6.863 10.420 1.00 97.88 72 ALA A O 1
ATOM 518 N N . ARG A 1 73 ? -1.101 6.205 9.351 1.00 96.38 73 ARG A N 1
ATOM 519 C CA . ARG A 1 73 ? -0.168 6.841 10.298 1.00 96.38 73 ARG A CA 1
ATOM 520 C C . ARG A 1 73 ? -0.261 8.369 10.274 1.00 96.38 73 ARG A C 1
ATOM 522 O O . ARG A 1 73 ? -0.040 8.999 11.303 1.00 96.38 73 ARG A O 1
ATOM 529 N N . ALA A 1 74 ? -0.627 8.957 9.137 1.00 96.62 74 ALA A N 1
ATOM 530 C CA . ALA A 1 74 ? -0.927 10.382 9.005 1.00 96.62 74 ALA A CA 1
ATOM 531 C C . ALA A 1 74 ? -2.360 10.759 9.444 1.00 96.62 74 ALA A C 1
ATOM 533 O O . ALA A 1 74 ? -2.771 11.903 9.260 1.00 96.62 74 ALA A O 1
ATOM 534 N N . GLY A 1 75 ? -3.133 9.817 9.998 1.00 97.06 75 GLY A N 1
ATOM 535 C CA . GLY A 1 75 ? -4.503 10.039 10.470 1.00 97.06 75 GLY A CA 1
ATOM 536 C C . GLY A 1 75 ? -5.574 10.024 9.375 1.00 97.06 75 GLY A C 1
ATOM 537 O O . GLY A 1 75 ? -6.742 10.277 9.660 1.00 97.06 75 GLY A O 1
ATOM 538 N N . ARG A 1 76 ? -5.220 9.703 8.124 1.00 97.56 76 ARG A N 1
ATOM 539 C CA . ARG A 1 76 ? -6.148 9.646 6.982 1.00 97.56 76 ARG A CA 1
ATOM 540 C C . ARG A 1 76 ? -6.810 8.269 6.883 1.00 97.56 76 ARG A C 1
ATOM 542 O O . ARG A 1 76 ? -6.628 7.550 5.903 1.00 97.56 76 ARG A O 1
ATOM 549 N N . PHE A 1 77 ? -7.545 7.882 7.924 1.00 98.19 77 PHE A N 1
ATOM 550 C CA . PHE A 1 77 ? -8.051 6.513 8.068 1.00 98.19 77 PHE A CA 1
ATOM 551 C C . PHE A 1 77 ? -9.035 6.095 6.968 1.00 98.19 77 PHE A C 1
ATOM 553 O O . PHE A 1 77 ? -8.921 4.980 6.473 1.00 98.19 77 PHE A O 1
ATOM 560 N N . GLU A 1 78 ? -9.940 6.979 6.540 1.00 98.00 78 GLU A N 1
ATOM 561 C CA . GLU A 1 78 ? -10.885 6.681 5.451 1.00 98.00 78 GLU A CA 1
ATOM 562 C C . GLU A 1 78 ? -10.164 6.415 4.123 1.00 98.00 78 GLU A C 1
ATOM 564 O O . GLU A 1 78 ? -10.448 5.432 3.442 1.00 98.00 78 GLU A O 1
ATOM 569 N N . GLN A 1 79 ? -9.179 7.254 3.780 1.00 97.75 79 GLN A N 1
ATOM 570 C CA . GLN A 1 79 ? -8.389 7.109 2.553 1.00 97.75 79 GLN A CA 1
ATOM 571 C C . GLN A 1 79 ? -7.569 5.812 2.568 1.00 97.75 79 GLN A C 1
ATOM 573 O O . GLN A 1 79 ? -7.596 5.053 1.598 1.00 97.75 79 GLN A O 1
ATOM 578 N N . ALA A 1 80 ? -6.914 5.526 3.698 1.00 98.31 80 ALA A N 1
ATOM 579 C CA . ALA A 1 80 ? -6.192 4.278 3.904 1.00 98.31 80 ALA A CA 1
ATOM 580 C C . ALA A 1 80 ? -7.120 3.062 3.778 1.00 98.31 80 ALA A C 1
ATOM 582 O O . ALA A 1 80 ? -6.799 2.095 3.092 1.00 98.31 80 ALA A O 1
ATOM 583 N N . GLY A 1 81 ? -8.287 3.115 4.419 1.00 98.31 81 GLY A N 1
ATOM 584 C CA . GLY A 1 81 ? -9.267 2.040 4.391 1.00 98.31 81 GLY A CA 1
ATOM 585 C C . GLY A 1 81 ? -9.802 1.766 2.988 1.00 98.31 81 GLY A C 1
ATOM 586 O O . GLY A 1 81 ? -9.772 0.618 2.556 1.00 98.31 81 GLY A O 1
ATOM 587 N N . ALA A 1 82 ? -10.186 2.805 2.239 1.00 98.31 82 ALA A N 1
ATOM 588 C CA . ALA A 1 82 ? -10.613 2.674 0.844 1.00 98.31 82 ALA A CA 1
ATOM 589 C C . ALA A 1 82 ? -9.539 2.005 -0.028 1.00 98.31 82 ALA A C 1
ATOM 591 O O . ALA A 1 82 ? -9.840 1.103 -0.809 1.00 98.31 82 ALA A O 1
ATOM 592 N N . ARG A 1 83 ? -8.268 2.383 0.155 1.00 97.81 83 ARG A N 1
ATOM 593 C CA . ARG A 1 83 ? -7.148 1.768 -0.567 1.00 97.81 83 ARG A CA 1
ATOM 594 C C . ARG A 1 83 ? -6.974 0.291 -0.218 1.00 97.81 83 ARG A C 1
ATOM 596 O O . ARG A 1 83 ? -6.753 -0.522 -1.111 1.00 97.81 83 ARG A O 1
ATOM 603 N N . ILE A 1 84 ? -7.091 -0.069 1.061 1.00 98.50 84 ILE A N 1
ATOM 604 C CA . ILE A 1 84 ? -6.989 -1.468 1.496 1.00 98.50 84 ILE A CA 1
ATOM 605 C C . ILE A 1 84 ? -8.183 -2.284 0.981 1.00 98.50 84 ILE A C 1
ATOM 607 O O . ILE A 1 84 ? -7.981 -3.428 0.583 1.00 98.50 84 ILE A O 1
ATOM 611 N N . VAL A 1 85 ? -9.394 -1.713 0.925 1.00 98.50 85 VAL A N 1
ATOM 612 C CA . VAL A 1 85 ? -10.575 -2.379 0.341 1.00 98.50 85 VAL A CA 1
ATOM 613 C C . VAL A 1 85 ? -10.293 -2.803 -1.099 1.00 98.50 85 VAL A C 1
ATOM 615 O O . VAL A 1 85 ? -10.457 -3.978 -1.421 1.00 98.50 85 VAL A O 1
ATOM 618 N N . THR A 1 86 ? -9.757 -1.904 -1.929 1.00 97.62 86 THR A N 1
ATOM 619 C CA . THR A 1 86 ? -9.371 -2.240 -3.308 1.00 97.62 86 THR A CA 1
ATOM 620 C C . THR A 1 86 ? -8.380 -3.408 -3.370 1.00 97.62 86 THR A C 1
ATOM 622 O O . THR A 1 86 ? -8.513 -4.283 -4.222 1.00 97.62 86 THR A O 1
ATOM 625 N N . VAL A 1 87 ? -7.412 -3.476 -2.448 1.00 97.69 87 VAL A N 1
ATOM 626 C CA . VAL A 1 87 ? -6.488 -4.621 -2.374 1.00 97.69 87 VAL A CA 1
ATOM 627 C C . VAL A 1 87 ? -7.218 -5.899 -1.956 1.00 97.69 87 VAL A C 1
ATOM 629 O O . VAL A 1 87 ? -6.979 -6.949 -2.538 1.00 97.69 87 VAL A O 1
ATOM 632 N N . THR A 1 88 ? -8.142 -5.839 -0.994 1.00 97.75 88 THR A N 1
ATOM 633 C CA . THR A 1 88 ? -8.912 -7.024 -0.573 1.00 97.75 88 THR A CA 1
ATOM 634 C C . THR A 1 88 ? -9.874 -7.547 -1.643 1.0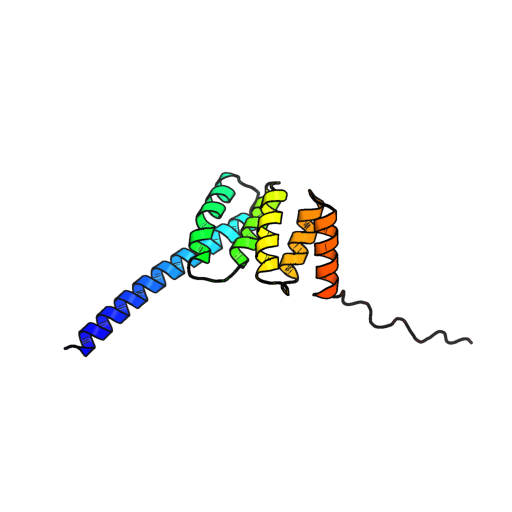0 97.75 88 THR A C 1
ATOM 636 O O . THR A 1 88 ? -10.182 -8.736 -1.646 1.00 97.75 88 THR A O 1
ATOM 639 N N . GLU A 1 89 ? -10.336 -6.689 -2.555 1.00 97.06 89 GLU A N 1
ATOM 640 C CA . GLU A 1 89 ? -11.135 -7.093 -3.719 1.00 97.06 89 GLU A CA 1
ATOM 641 C C . GLU A 1 89 ? -10.280 -7.817 -4.766 1.00 97.06 89 GLU A C 1
ATOM 643 O O . GLU A 1 89 ? -10.728 -8.799 -5.357 1.00 97.06 89 GLU A O 1
ATOM 648 N N . GLN A 1 90 ? -9.040 -7.361 -4.970 1.00 96.50 90 GLN A N 1
ATOM 649 C CA . GLN A 1 90 ? -8.077 -7.997 -5.876 1.00 96.50 90 GLN A CA 1
ATOM 650 C C . GLN A 1 90 ? -7.519 -9.302 -5.297 1.00 96.50 90 GLN A C 1
ATOM 652 O O . GLN A 1 90 ? -7.307 -10.271 -6.024 1.00 96.50 90 GLN A O 1
ATOM 657 N N . GLU A 1 91 ? -7.309 -9.340 -3.982 1.00 96.62 91 GLU A N 1
ATOM 658 C CA . GLU A 1 91 ? -6.692 -10.450 -3.264 1.00 96.62 91 GLU A CA 1
ATOM 659 C C . GLU A 1 91 ? -7.594 -10.934 -2.111 1.00 96.62 91 GLU A C 1
ATOM 661 O O . GLU A 1 91 ? -7.297 -10.719 -0.929 1.00 96.62 91 GLU A O 1
ATOM 666 N N . PRO A 1 92 ? -8.698 -11.643 -2.416 1.00 96.94 92 PRO A N 1
ATOM 667 C CA . PRO A 1 92 ? -9.703 -12.036 -1.422 1.00 96.94 92 PRO A CA 1
ATOM 668 C C . PRO A 1 92 ? -9.205 -13.056 -0.384 1.00 96.94 92 PRO A C 1
ATOM 670 O O . PRO A 1 92 ? -9.895 -13.316 0.611 1.00 96.94 92 PRO A O 1
ATOM 673 N N . GLU A 1 93 ? -8.027 -13.643 -0.600 1.00 95.75 93 GLU A N 1
ATOM 674 C CA . GLU A 1 93 ? -7.358 -14.579 0.312 1.00 95.75 93 GLU A CA 1
ATOM 675 C C . GLU A 1 93 ? -6.180 -13.946 1.073 1.00 95.75 93 GLU A C 1
ATOM 677 O O . GLU A 1 93 ? -5.570 -14.595 1.925 1.00 95.75 93 GLU A O 1
ATOM 682 N N . ASN A 1 94 ? -5.878 -12.663 0.839 1.00 95.81 94 ASN A N 1
ATOM 683 C CA . ASN A 1 94 ? -4.794 -11.972 1.528 1.00 95.81 94 ASN A CA 1
ATOM 684 C C . ASN A 1 94 ? -5.198 -11.602 2.965 1.00 95.81 94 ASN A C 1
ATOM 686 O O . ASN A 1 94 ? -5.754 -10.537 3.250 1.00 95.81 94 ASN A O 1
ATOM 690 N N . ALA A 1 95 ? -4.860 -12.484 3.908 1.00 95.81 95 ALA A N 1
ATOM 691 C CA . ALA A 1 95 ? -5.118 -12.272 5.329 1.00 95.81 95 ALA A CA 1
ATOM 692 C C . ALA A 1 95 ? -4.481 -10.977 5.871 1.00 95.81 95 ALA A C 1
ATOM 694 O O . ALA A 1 95 ? -5.081 -10.326 6.728 1.00 95.81 95 ALA A O 1
ATOM 695 N N . ARG A 1 96 ? -3.303 -10.571 5.367 1.00 95.94 96 ARG A N 1
ATOM 696 C CA . ARG A 1 96 ? -2.613 -9.339 5.793 1.00 95.94 96 ARG A CA 1
ATOM 697 C C . ARG A 1 96 ? -3.415 -8.097 5.406 1.00 95.94 96 ARG A C 1
ATOM 699 O O . ARG A 1 96 ? -3.574 -7.206 6.239 1.00 95.94 96 ARG A O 1
ATOM 706 N N . ALA A 1 97 ? -3.956 -8.044 4.189 1.00 97.75 97 ALA A N 1
ATOM 707 C CA . ALA A 1 97 ? -4.797 -6.932 3.744 1.00 97.75 97 ALA A CA 1
ATOM 708 C C . ALA A 1 97 ? -6.046 -6.793 4.633 1.00 97.75 97 ALA A C 1
ATOM 710 O O . ALA A 1 97 ? -6.320 -5.713 5.157 1.00 97.75 97 ALA A O 1
ATOM 711 N N . PHE A 1 98 ? -6.736 -7.900 4.929 1.00 98.31 98 PHE A N 1
ATOM 712 C CA . PHE A 1 98 ? -7.882 -7.880 5.848 1.00 98.31 98 PHE A CA 1
ATOM 713 C C . PHE A 1 98 ? -7.502 -7.524 7.296 1.00 98.31 98 PHE A C 1
ATOM 715 O O . PHE A 1 98 ? -8.286 -6.872 7.987 1.00 98.31 98 PHE A O 1
ATOM 722 N N . GLN A 1 99 ? -6.310 -7.898 7.773 1.00 97.50 99 GLN A N 1
ATOM 723 C CA . GLN A 1 99 ? -5.808 -7.492 9.095 1.00 97.50 99 GLN A CA 1
ATOM 724 C C . GLN A 1 99 ? -5.567 -5.984 9.181 1.00 97.50 99 GLN A C 1
ATOM 726 O O . GLN A 1 99 ? -5.951 -5.352 10.173 1.00 97.50 99 GLN A O 1
ATOM 731 N N . LEU A 1 100 ? -4.966 -5.403 8.140 1.00 98.00 100 LEU A N 1
ATOM 732 C CA . LEU A 1 100 ? -4.792 -3.957 8.028 1.00 98.00 100 LEU A CA 1
ATOM 733 C C . LEU A 1 100 ? -6.153 -3.259 7.981 1.00 98.00 100 LEU A C 1
ATOM 735 O O . LEU A 1 100 ? -6.381 -2.350 8.777 1.00 98.00 100 LEU A O 1
ATOM 739 N N . LEU A 1 101 ? -7.088 -3.741 7.155 1.00 98.56 101 LEU A N 1
ATOM 740 C CA . LEU A 1 101 ? -8.435 -3.174 7.058 1.00 98.56 101 LEU A CA 1
ATOM 741 C C . LEU A 1 101 ? -9.174 -3.224 8.399 1.00 98.56 101 LEU A C 1
ATOM 743 O O . LEU A 1 101 ? -9.664 -2.204 8.866 1.00 98.56 101 LEU A O 1
ATOM 747 N N . CYS A 1 102 ? -9.178 -4.378 9.071 1.00 97.94 102 CYS A N 1
ATOM 748 C CA . CYS A 1 102 ? -9.751 -4.557 10.411 1.00 97.94 102 CYS A CA 1
ATOM 749 C C . CYS A 1 102 ? -9.164 -3.568 11.432 1.00 97.94 102 CYS A C 1
ATOM 751 O O . CYS A 1 102 ? -9.867 -3.117 12.334 1.00 97.94 102 CYS A O 1
ATOM 753 N N . SER A 1 103 ? -7.879 -3.226 11.321 1.00 97.69 103 SER A N 1
ATOM 754 C CA . SER A 1 103 ? -7.205 -2.321 12.258 1.00 97.69 103 SER A CA 1
ATOM 755 C C . SER A 1 103 ? -7.480 -0.848 11.954 1.00 97.69 103 SER A C 1
ATOM 757 O O . SER A 1 103 ? -7.735 -0.072 12.875 1.00 97.69 103 SER A O 1
ATOM 759 N N . VAL A 1 104 ? -7.451 -0.469 10.676 1.00 98.12 104 VAL A N 1
ATOM 760 C CA . VAL A 1 104 ? -7.673 0.907 10.212 1.00 98.12 104 VAL A CA 1
ATOM 761 C C . VAL A 1 104 ? -9.154 1.284 10.310 1.00 98.12 104 VAL A C 1
ATOM 763 O O . VAL A 1 104 ? -9.473 2.336 10.861 1.00 98.12 104 VAL A O 1
ATOM 766 N N . ALA A 1 105 ? -10.063 0.403 9.880 1.00 98.31 105 ALA A N 1
ATOM 767 C CA . ALA A 1 105 ? -11.507 0.650 9.878 1.00 98.31 105 ALA A CA 1
ATOM 768 C C . ALA A 1 105 ? -12.079 0.896 11.278 1.00 98.31 105 ALA A C 1
ATOM 770 O O . ALA A 1 105 ? -12.957 1.734 11.434 1.00 98.31 105 ALA A O 1
ATOM 771 N N . LYS A 1 106 ? -11.504 0.303 12.337 1.00 97.88 106 LYS A N 1
ATOM 772 C CA . LYS A 1 106 ? -11.900 0.584 13.736 1.00 97.88 106 LYS A CA 1
ATOM 773 C C . LYS A 1 106 ? -11.876 2.068 14.110 1.00 97.88 106 LYS A C 1
ATOM 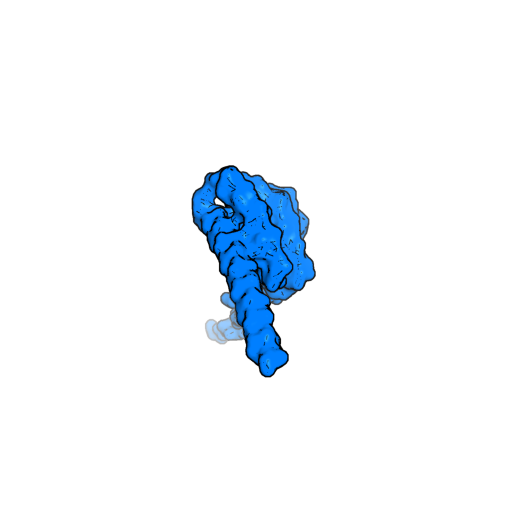775 O O . LYS A 1 106 ? -12.458 2.439 15.124 1.00 97.88 106 LYS A O 1
ATOM 780 N N . ARG A 1 107 ? -11.150 2.899 13.356 1.00 97.69 107 ARG A N 1
ATOM 781 C CA . ARG A 1 107 ? -11.040 4.339 13.595 1.00 97.69 107 ARG A CA 1
ATOM 782 C C . ARG A 1 107 ? -12.165 5.160 12.960 1.00 97.69 107 ARG A C 1
ATOM 784 O O . ARG A 1 107 ? -12.314 6.303 13.374 1.00 97.69 107 ARG A O 1
ATOM 791 N N . TYR A 1 108 ? -12.911 4.623 11.991 1.00 97.19 108 TYR A N 1
ATOM 792 C CA . TYR A 1 108 ? -13.895 5.405 11.227 1.00 97.19 108 TYR A CA 1
ATOM 793 C C . TYR A 1 108 ? -15.176 4.646 10.826 1.00 97.19 108 TYR A C 1
ATOM 795 O O . TYR A 1 108 ? -16.211 5.280 10.669 1.00 97.19 108 TYR A O 1
ATOM 803 N N . ASP A 1 109 ? -15.144 3.316 10.701 1.00 97.88 109 ASP A N 1
ATOM 804 C CA . ASP A 1 109 ? -16.280 2.488 10.277 1.00 97.88 109 ASP A CA 1
ATOM 805 C C . ASP A 1 109 ? -16.282 1.144 11.033 1.00 97.88 109 ASP A C 1
ATOM 807 O O . ASP A 1 109 ? -15.474 0.240 10.780 1.00 97.88 109 ASP A O 1
ATOM 811 N N . SER A 1 110 ? -17.192 1.017 12.004 1.00 96.88 110 SER A N 1
ATOM 812 C CA . SER A 1 110 ? -17.301 -0.168 12.860 1.00 96.88 110 SER A CA 1
ATOM 813 C C . SER A 1 110 ? -17.800 -1.410 12.126 1.00 96.88 110 SER A C 1
ATOM 815 O O . SER A 1 110 ? -17.397 -2.521 12.484 1.00 96.88 110 SER A O 1
ATOM 817 N N . ASP A 1 111 ? -18.641 -1.242 11.109 1.00 98.19 111 ASP A N 1
ATOM 818 C CA . ASP A 1 111 ? -19.278 -2.350 10.395 1.00 98.19 111 ASP A CA 1
ATOM 819 C C . ASP A 1 111 ? -18.300 -2.960 9.391 1.00 98.19 111 ASP A C 1
ATOM 821 O O . ASP A 1 111 ? -18.119 -4.186 9.333 1.00 98.19 111 ASP A O 1
ATOM 825 N N . LEU A 1 112 ? -17.568 -2.101 8.677 1.00 97.75 112 LEU A N 1
ATOM 826 C CA . LEU A 1 112 ? -16.452 -2.517 7.837 1.00 97.75 112 LEU A CA 1
ATOM 827 C C . LEU A 1 112 ? -15.367 -3.204 8.670 1.00 97.75 112 LEU A C 1
ATOM 829 O O . LEU A 1 112 ? -14.864 -4.263 8.283 1.00 97.75 112 LEU A O 1
ATOM 833 N N . ALA A 1 113 ? -15.042 -2.655 9.845 1.00 98.06 113 ALA A N 1
ATOM 834 C CA . ALA A 1 113 ? -14.097 -3.282 10.759 1.00 98.06 113 ALA A CA 1
ATOM 835 C C . ALA A 1 113 ? -14.563 -4.679 11.184 1.00 98.06 113 ALA A C 1
ATOM 837 O O . ALA A 1 113 ? -13.788 -5.632 11.094 1.00 98.06 113 ALA A O 1
ATOM 838 N N . ALA A 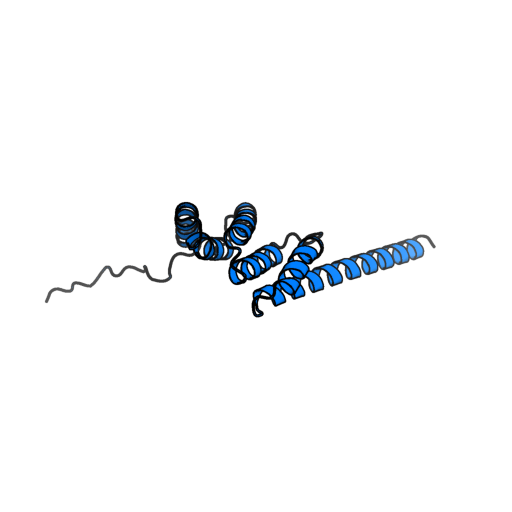1 114 ? -15.818 -4.830 11.616 1.00 98.06 114 ALA A N 1
ATOM 839 C CA . ALA A 1 114 ? -16.370 -6.118 12.027 1.00 98.06 114 ALA A CA 1
ATOM 840 C C . ALA A 1 114 ? -16.283 -7.157 10.898 1.00 98.06 114 ALA A C 1
ATOM 842 O O . ALA A 1 114 ? -15.823 -8.282 11.129 1.00 98.06 114 ALA A O 1
ATOM 843 N N . THR A 1 115 ? -16.637 -6.753 9.678 1.00 97.88 115 THR A N 1
ATOM 844 C CA . THR A 1 115 ? -16.576 -7.588 8.473 1.00 97.88 115 THR A CA 1
ATOM 845 C C . THR A 1 115 ? -15.142 -8.020 8.163 1.00 97.88 115 THR A C 1
ATOM 847 O O . THR A 1 115 ? -14.861 -9.215 8.027 1.00 97.88 115 THR A O 1
ATOM 850 N N . ALA A 1 116 ? -14.201 -7.075 8.139 1.00 97.50 116 ALA A N 1
ATOM 851 C CA . ALA A 1 116 ? -12.795 -7.364 7.880 1.00 97.50 116 ALA A CA 1
ATOM 852 C C . ALA A 1 116 ? -12.197 -8.286 8.954 1.00 97.50 116 ALA A C 1
ATOM 854 O O . ALA A 1 116 ? -11.556 -9.287 8.632 1.00 97.50 116 ALA A O 1
ATOM 855 N N . CYS A 1 117 ? -12.456 -8.018 10.237 1.00 97.12 117 CYS A N 1
ATOM 856 C CA . CYS A 1 117 ? -11.962 -8.853 11.330 1.00 97.12 117 CYS A CA 1
ATOM 857 C C . CYS A 1 117 ? -12.554 -10.274 11.289 1.00 97.12 117 CYS A C 1
ATOM 859 O O . CYS A 1 117 ? -11.861 -11.236 11.626 1.00 97.12 117 CYS A O 1
ATOM 861 N N . ALA A 1 118 ? -13.818 -10.434 10.881 1.00 96.44 118 ALA A N 1
ATOM 862 C CA . ALA A 1 118 ? -14.414 -11.750 10.671 1.00 96.44 118 ALA A CA 1
ATOM 863 C C . ALA A 1 118 ? -13.693 -12.510 9.548 1.00 96.44 118 ALA A C 1
ATOM 865 O O . ALA A 1 118 ? -13.346 -13.678 9.732 1.00 96.44 118 ALA A O 1
ATOM 866 N N . ARG A 1 119 ? -13.376 -11.836 8.435 1.00 97.00 119 ARG A N 1
ATOM 867 C CA . ARG A 1 119 ? -12.631 -12.438 7.323 1.00 97.00 119 ARG A CA 1
ATOM 868 C C . ARG A 1 119 ? -11.226 -12.883 7.730 1.00 97.00 119 ARG A C 1
ATOM 870 O O . ARG A 1 119 ? -10.827 -13.988 7.369 1.00 97.00 119 ARG A O 1
ATOM 877 N N . VAL A 1 120 ? -10.522 -12.102 8.554 1.00 96.12 120 VAL A N 1
ATOM 878 C CA . VAL A 1 120 ? -9.218 -12.503 9.121 1.00 96.12 120 VAL A CA 1
ATOM 879 C C . VAL A 1 120 ? -9.312 -13.831 9.867 1.00 96.12 120 VAL A C 1
ATOM 881 O O . VAL A 1 120 ? -8.457 -14.686 9.672 1.00 96.12 120 VAL A O 1
ATOM 884 N N . ARG A 1 121 ? -10.345 -14.041 10.695 1.00 94.00 121 ARG A N 1
ATOM 885 C CA . ARG A 1 121 ? -10.500 -15.293 11.464 1.00 94.00 121 ARG A CA 1
ATOM 886 C C . ARG A 1 121 ? -10.706 -16.513 10.571 1.00 94.00 121 ARG A C 1
ATOM 888 O O . ARG A 1 121 ? -10.315 -17.608 10.960 1.00 94.00 121 ARG A O 1
ATOM 895 N N . VAL A 1 122 ? -11.332 -16.323 9.409 1.00 94.69 122 VAL A N 1
ATOM 896 C CA . VAL A 1 122 ? -11.527 -17.384 8.413 1.00 94.69 122 VAL A CA 1
ATOM 897 C C . VAL A 1 122 ? -10.215 -17.698 7.695 1.00 94.69 122 VAL A C 1
ATOM 899 O O . VAL A 1 122 ? -9.884 -18.866 7.531 1.00 94.69 122 VAL A O 1
ATOM 902 N N . LEU A 1 123 ? -9.465 -16.669 7.287 1.00 93.88 123 LEU A N 1
ATOM 903 C CA . LEU A 1 123 ? -8.234 -16.824 6.503 1.00 93.88 123 LEU A CA 1
ATOM 904 C C . LEU A 1 123 ? -7.017 -17.246 7.339 1.00 93.88 123 LEU A C 1
ATOM 906 O O . LEU A 1 123 ? -6.161 -17.983 6.863 1.00 93.88 123 LEU A O 1
ATOM 910 N N . ALA A 1 124 ? -6.929 -16.774 8.580 1.00 88.75 124 ALA A N 1
ATOM 911 C CA . ALA A 1 124 ? -5.828 -17.028 9.502 1.00 88.75 124 ALA A CA 1
ATOM 912 C C . ALA A 1 124 ? -6.396 -17.368 10.890 1.00 88.75 124 ALA A C 1
ATOM 914 O O . ALA A 1 124 ? -6.397 -16.520 11.792 1.00 88.75 124 ALA A O 1
ATOM 915 N N . PRO A 1 125 ? -6.933 -18.590 11.074 1.00 78.25 125 PRO A N 1
ATOM 916 C CA . PRO A 1 125 ? -7.485 -18.996 12.354 1.00 78.25 125 PRO A CA 1
ATOM 917 C C . PRO A 1 125 ? -6.391 -18.958 13.433 1.00 78.25 125 PRO A C 1
ATOM 919 O O . PRO A 1 125 ? -5.252 -19.359 13.179 1.00 78.25 125 PRO A O 1
ATOM 922 N N . PRO A 1 126 ? -6.704 -18.480 14.650 1.00 74.19 126 PRO A N 1
ATOM 923 C CA . PRO A 1 126 ? -5.726 -18.418 15.724 1.00 74.19 126 PRO A CA 1
ATOM 924 C C . PRO A 1 126 ? -5.202 -19.822 16.047 1.00 74.19 126 PRO A C 1
ATOM 926 O O . PRO A 1 126 ? -5.975 -20.758 16.263 1.00 74.19 126 PRO A O 1
ATOM 929 N N . VAL A 1 127 ? -3.877 -19.959 16.118 1.00 69.12 127 VAL A N 1
ATOM 930 C CA . VAL A 1 127 ? -3.192 -21.188 16.539 1.00 69.12 127 VAL A CA 1
ATOM 931 C C . VAL A 1 127 ? -3.444 -21.437 18.033 1.00 69.12 127 VAL A C 1
ATOM 933 O O . VAL A 1 127 ? -2.660 -21.057 18.893 1.00 69.12 127 VAL A O 1
ATOM 936 N N . GLY A 1 128 ? -4.604 -22.008 18.372 1.00 60.62 128 GLY A N 1
ATOM 937 C CA . GLY A 1 128 ? -4.995 -22.180 19.777 1.00 60.62 128 GLY A CA 1
ATOM 938 C C . GLY A 1 128 ? -6.289 -22.944 20.060 1.00 60.62 128 GLY A C 1
ATOM 939 O O . GLY A 1 128 ? -6.693 -23.019 21.216 1.00 60.62 128 GLY A O 1
ATOM 940 N N . SER A 1 129 ? -6.944 -23.540 19.062 1.00 53.34 129 SER A N 1
ATOM 941 C CA . SER A 1 129 ? -8.159 -24.346 19.264 1.00 53.34 129 SER A CA 1
ATOM 942 C C . SER A 1 129 ? -7.959 -25.834 18.949 1.00 53.34 129 SER A C 1
ATOM 944 O O . SER A 1 129 ? -8.887 -26.525 18.534 1.00 53.34 129 SER A O 1
ATOM 946 N N . LEU A 1 130 ? -6.769 -26.385 19.213 1.00 49.22 130 LEU A N 1
ATOM 947 C CA . LEU A 1 130 ? -6.642 -27.832 19.402 1.00 49.22 130 LEU A CA 1
ATOM 948 C C . LEU A 1 130 ? -7.274 -28.196 20.754 1.00 49.22 130 LEU A C 1
ATOM 950 O O . LEU A 1 130 ? -6.668 -28.036 21.808 1.00 49.22 130 LEU A O 1
ATOM 954 N N . LYS A 1 131 ? -8.547 -28.607 20.694 1.00 49.47 131 LYS A N 1
ATOM 955 C CA . LYS A 1 131 ? -9.321 -29.366 21.692 1.00 49.47 131 LYS A CA 1
ATOM 956 C C . LYS A 1 131 ? -8.683 -29.474 23.088 1.00 49.47 131 LYS A C 1
ATOM 958 O O . LYS A 1 131 ? -7.999 -30.444 23.402 1.00 49.47 131 LYS A O 1
ATOM 963 N N . ARG A 1 132 ? -9.094 -28.598 24.010 1.00 49.50 132 ARG A N 1
ATOM 964 C CA . ARG A 1 132 ? -9.129 -28.930 25.445 1.00 49.50 132 ARG A CA 1
ATOM 965 C C . ARG A 1 132 ? -10.341 -29.847 25.698 1.00 49.50 132 ARG A C 1
ATOM 967 O O . ARG A 1 132 ? -11.318 -29.452 26.318 1.00 49.50 132 ARG A O 1
ATOM 974 N N . SER A 1 133 ? -10.319 -31.049 25.122 1.00 55.06 133 SER A N 1
ATOM 975 C CA . SER A 1 133 ? -11.341 -32.090 25.280 1.00 55.06 133 SER A CA 1
ATOM 976 C C . SER A 1 133 ? -10.658 -33.453 25.363 1.00 55.06 133 SER A C 1
ATOM 978 O O . SER A 1 133 ? -10.382 -34.071 24.345 1.00 55.06 133 SER A O 1
ATOM 980 N N . SER A 1 134 ? -10.316 -33.853 26.589 1.00 55.25 134 SER A N 1
ATOM 981 C CA . SER A 1 134 ? -10.456 -35.204 27.162 1.00 55.25 134 SER A CA 1
ATOM 982 C C . SER A 1 134 ? -9.485 -35.325 28.335 1.00 55.25 134 SER A C 1
ATOM 984 O O . SER A 1 134 ? -8.272 -35.285 28.146 1.00 55.25 134 SER A O 1
ATOM 986 N N . GLY A 1 135 ? -10.011 -35.439 29.551 1.00 51.56 135 GLY A N 1
ATOM 987 C CA . GLY A 1 135 ? -9.173 -35.610 30.736 1.00 51.56 135 GLY A CA 1
ATOM 988 C C . GLY A 1 135 ? -9.813 -35.207 32.057 1.00 51.56 135 GLY A C 1
ATOM 989 O O . GLY A 1 135 ? -9.092 -34.930 33.007 1.00 51.56 135 GLY A O 1
ATOM 990 N N . ARG A 1 136 ? -11.151 -35.173 32.161 1.00 51.56 136 ARG A N 1
ATOM 991 C CA . ARG A 1 136 ? -11.803 -35.272 33.472 1.00 51.56 136 ARG A CA 1
ATOM 992 C C . ARG A 1 136 ? -11.685 -36.733 33.915 1.00 51.56 136 ARG A C 1
ATOM 994 O O . ARG A 1 136 ? -12.593 -37.521 33.693 1.00 51.56 136 ARG A O 1
ATOM 1001 N N . SER A 1 137 ? -10.528 -37.091 34.465 1.00 50.59 137 SER A N 1
ATOM 1002 C CA . SER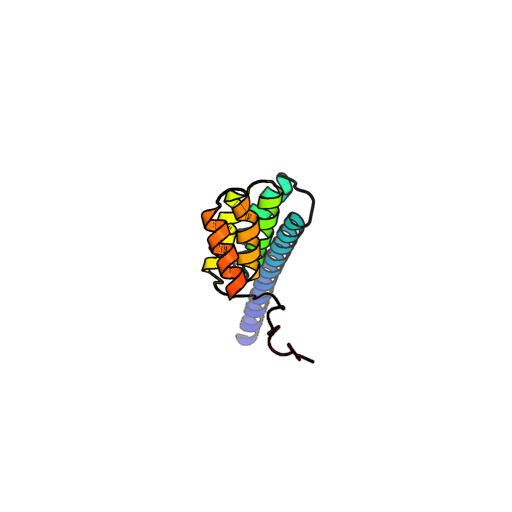 A 1 137 ? -10.358 -38.325 35.227 1.00 50.59 137 SER A CA 1
ATOM 1003 C C . SER A 1 137 ? -10.889 -38.060 36.627 1.00 50.59 137 SER A C 1
ATOM 1005 O O . SER A 1 137 ? -10.208 -37.466 37.456 1.00 50.59 137 SER A O 1
ATOM 1007 N N . THR A 1 138 ? -12.127 -38.471 36.867 1.00 57.56 138 THR A N 1
ATOM 1008 C CA . THR A 1 138 ? -12.643 -38.705 38.213 1.00 57.56 138 THR A CA 1
ATOM 1009 C C . THR A 1 138 ? -11.807 -39.796 38.875 1.00 57.56 138 THR A C 1
ATOM 1011 O O . THR A 1 138 ? -11.771 -40.926 38.383 1.00 57.56 138 THR A O 1
ATOM 1014 N N . LYS A 1 139 ? -11.141 -39.456 39.973 1.00 53.75 139 LYS A N 1
ATOM 1015 C CA . LYS A 1 139 ? -10.829 -40.378 41.061 1.00 53.75 139 LYS A CA 1
ATOM 1016 C C . LYS A 1 139 ? -11.174 -39.682 42.363 1.00 53.75 139 LYS A C 1
ATOM 1018 O O . LYS A 1 139 ? -10.932 -38.456 42.423 1.00 53.75 139 LYS A O 1
#

Radius of gyration: 22.1 Å; chains: 1; bounding box: 42×56×83 Å

Foldseek 3Di:
DVVVVVVVVVVVVVVVVVVLQVLLVVLLVLLLVLLPDQQDPVSLVSNVVSPCSNPVPPVDLSSLQSSLSSCVNNVVLVVSLVSLVVVCVVPVLPLVSLVSNLVSCVSPPPVSNVVSVVSNCVNPPDPPPPDPDDDPDDD